Protein AF-A0A0S8F6Y6-F1 (afdb_monomer_lite)

Radius of gyration: 21.46 Å; chains: 1; bounding box: 56×37×60 Å

Sequence (164 aa):
MLRSHAVSDCQRCNHLLAGGNRSLLCCGVARTVPLLTTFLFLLGLAAIGMPGTSGFPAEFLILMSVLEVHTEAGMAALGTMALGAAYFLRLYCSSFLGPVTNNVVAESQDLNRREMFLLVLVSAPVFFRSIPPNSLHCAVYADMVTYSRSSFDYVQQVTTLLRR

Foldseek 3Di:
DVVPPLLVVLQVVVVVVPPDDDPPQQEALCVAAVVVLVLVVLVLCLVLQNQQWPCVVVLVLVLVLCCVVPVVVSVVSVVVSVVSVVVSVSSSSRRHSGDRDDVVSVPDHYDDPVRVVVSCVVVVCGRVLSPDDPDPSCVVVVVVVVVSVVVSVVVVVVVVVVVD

pLDDT: mean 75.72, std 14.41, range [39.97, 94.0]

Structure (mmCIF, N/CA/C/O backbone):
data_AF-A0A0S8F6Y6-F1
#
_entry.id   AF-A0A0S8F6Y6-F1
#
loop_
_atom_site.group_PDB
_atom_site.id
_atom_site.type_symbol
_atom_site.label_atom_id
_atom_site.label_alt_id
_atom_site.label_comp_id
_atom_site.label_asym_id
_atom_site.label_entity_id
_atom_site.label_seq_id
_atom_site.pdbx_PDB_ins_code
_atom_site.Cartn_x
_atom_site.Cartn_y
_atom_site.Cartn_z
_atom_site.occupancy
_atom_site.B_iso_or_equiv
_atom_site.auth_seq_id
_atom_site.auth_comp_id
_atom_site.auth_asym_id
_atom_site.auth_atom_id
_atom_site.pdbx_PDB_model_num
ATOM 1 N N . MET A 1 1 ? -6.720 21.737 12.598 1.00 40.81 1 MET A N 1
ATOM 2 C CA . MET A 1 1 ? -7.624 22.270 11.552 1.00 40.81 1 MET A CA 1
ATOM 3 C C . MET A 1 1 ? -7.598 21.491 10.228 1.00 40.81 1 MET A C 1
ATOM 5 O O . MET A 1 1 ? -8.618 21.473 9.567 1.00 40.81 1 MET A O 1
ATOM 9 N N . LEU A 1 2 ? -6.533 20.764 9.852 1.00 39.97 2 LEU A N 1
ATOM 10 C CA . LEU A 1 2 ? -6.526 19.940 8.617 1.00 39.97 2 LEU A CA 1
ATOM 11 C C . LEU A 1 2 ? -7.365 18.644 8.691 1.00 39.97 2 LEU A C 1
ATOM 13 O O . LEU A 1 2 ? -7.707 18.060 7.669 1.00 39.97 2 LEU A O 1
ATOM 17 N N . ARG A 1 3 ? -7.733 18.202 9.902 1.00 43.38 3 ARG A N 1
ATOM 18 C CA . ARG A 1 3 ? -8.515 16.974 10.129 1.00 43.38 3 ARG A CA 1
ATOM 19 C C . ARG A 1 3 ? -10.003 17.121 9.781 1.00 43.38 3 ARG A C 1
ATOM 21 O O . ARG A 1 3 ? -10.656 16.116 9.539 1.00 43.38 3 ARG A O 1
ATOM 28 N N . SER A 1 4 ? -10.544 18.344 9.769 1.00 47.56 4 SER A N 1
ATOM 29 C CA . SER A 1 4 ? -11.975 18.582 9.526 1.00 47.56 4 SER A CA 1
ATOM 30 C C . SER A 1 4 ? -12.334 18.633 8.043 1.00 47.56 4 SER A C 1
ATOM 32 O O . SER A 1 4 ? -13.418 18.185 7.694 1.00 47.56 4 SER A O 1
ATOM 34 N N . HIS A 1 5 ? -11.433 19.101 7.172 1.00 51.69 5 HIS A N 1
ATOM 35 C CA . HIS A 1 5 ? -11.730 19.241 5.740 1.00 51.69 5 HIS A CA 1
ATOM 36 C C . HIS A 1 5 ? -11.823 17.892 5.004 1.00 51.69 5 HIS A C 1
ATOM 38 O O . HIS A 1 5 ? -12.800 17.640 4.304 1.00 51.69 5 HIS A O 1
ATOM 44 N N . ALA A 1 6 ? -10.879 16.972 5.238 1.00 50.31 6 ALA A N 1
ATOM 45 C CA . ALA A 1 6 ? -10.915 15.644 4.610 1.00 50.31 6 ALA A CA 1
ATOM 46 C C . ALA A 1 6 ? -12.122 14.801 5.073 1.00 50.31 6 ALA A C 1
ATOM 48 O O . ALA A 1 6 ? -12.708 14.050 4.293 1.00 50.31 6 ALA A O 1
ATOM 49 N N . VAL A 1 7 ? -12.526 14.954 6.341 1.00 54.75 7 VAL A N 1
ATOM 50 C CA . VAL A 1 7 ? -13.711 14.281 6.894 1.00 54.75 7 VAL A CA 1
ATOM 51 C C . VAL A 1 7 ? -15.001 14.903 6.345 1.00 54.75 7 VAL A C 1
ATOM 53 O O . VAL A 1 7 ? -15.926 14.164 6.005 1.00 54.75 7 VAL A O 1
ATOM 56 N N . SER A 1 8 ? -15.058 16.231 6.177 1.00 54.69 8 SER A N 1
ATOM 57 C CA . SER A 1 8 ? -16.237 16.899 5.611 1.00 54.69 8 SER A CA 1
ATOM 58 C C . SER A 1 8 ? -16.482 16.548 4.141 1.00 54.69 8 SER A C 1
ATOM 60 O O . SER A 1 8 ? -17.635 16.370 3.753 1.00 54.69 8 SER A O 1
ATOM 62 N N . ASP A 1 9 ? -15.431 16.376 3.333 1.00 57.69 9 ASP A N 1
ATOM 63 C CA . ASP A 1 9 ? -15.573 15.989 1.919 1.00 57.69 9 ASP A CA 1
ATOM 64 C C . ASP A 1 9 ? -16.016 14.529 1.760 1.00 57.69 9 ASP A C 1
ATOM 66 O O . ASP A 1 9 ? -16.813 14.196 0.877 1.00 57.69 9 ASP A O 1
ATOM 70 N N . CYS A 1 10 ? -15.585 13.660 2.677 1.00 55.81 10 CYS A N 1
ATOM 71 C CA . CYS A 1 10 ? -16.046 12.279 2.732 1.00 55.81 10 CYS A CA 1
ATOM 72 C C . CYS A 1 10 ? -17.532 12.177 3.132 1.00 55.81 10 CYS A C 1
ATOM 74 O O . CYS A 1 10 ? -18.297 11.451 2.492 1.00 55.81 10 CYS A O 1
ATOM 76 N N . GLN A 1 11 ? -17.981 12.975 4.112 1.00 57.44 11 GLN A N 1
ATOM 77 C CA . GLN A 1 11 ? -19.405 13.080 4.468 1.00 57.44 11 GLN A CA 1
ATOM 78 C C . GLN A 1 11 ? -20.265 13.615 3.312 1.00 57.44 11 GLN A C 1
ATOM 80 O O . GLN A 1 11 ? -21.407 13.182 3.144 1.00 57.44 11 GLN A O 1
ATOM 85 N N . ARG A 1 12 ? -19.718 14.512 2.484 1.00 54.78 12 ARG A N 1
ATOM 86 C CA . ARG A 1 12 ? -20.427 15.116 1.346 1.00 54.78 12 ARG A CA 1
ATOM 87 C C . ARG A 1 12 ? -20.732 14.117 0.227 1.00 54.78 12 ARG A C 1
ATOM 89 O O . ARG A 1 12 ? -21.802 14.189 -0.369 1.00 54.78 12 ARG A O 1
ATOM 96 N N . CYS A 1 13 ? -19.843 13.151 -0.021 1.00 50.41 13 CYS A N 1
ATOM 97 C CA . CYS A 1 13 ? -20.091 12.066 -0.982 1.00 50.41 13 CYS A CA 1
ATOM 98 C C . CYS A 1 13 ? -21.114 11.032 -0.484 1.00 50.41 13 CYS A C 1
ATOM 100 O O . CYS A 1 13 ? -21.842 10.470 -1.300 1.00 50.41 13 CYS A O 1
ATOM 102 N N . ASN A 1 14 ? -21.213 10.800 0.830 1.00 56.69 14 ASN A N 1
ATOM 103 C CA . ASN A 1 14 ? -22.205 9.877 1.394 1.00 56.69 14 ASN A CA 1
ATOM 104 C C . ASN A 1 14 ? -23.645 10.372 1.155 1.00 56.69 14 ASN A C 1
ATOM 106 O O . ASN A 1 14 ? -24.531 9.607 0.785 1.00 56.69 14 ASN A O 1
ATOM 110 N N . HIS A 1 15 ? -23.862 11.684 1.267 1.00 50.50 15 HIS A N 1
ATOM 111 C CA . HIS A 1 15 ? -25.171 12.303 1.050 1.00 50.50 15 HIS A CA 1
ATOM 112 C C . HIS A 1 15 ? -25.677 12.185 -0.407 1.00 50.50 15 HIS A C 1
ATOM 114 O O . HIS A 1 15 ? -26.880 12.230 -0.645 1.00 50.50 15 HIS A O 1
ATOM 120 N N . LEU A 1 16 ? -24.783 12.005 -1.387 1.00 54.16 16 LEU A N 1
ATOM 121 C CA . LEU A 1 16 ? -25.135 11.813 -2.805 1.00 54.16 16 LEU A CA 1
ATOM 122 C C . LEU A 1 16 ? -25.464 10.348 -3.157 1.00 54.16 16 LEU A C 1
ATOM 124 O O . LEU A 1 16 ? -26.110 10.096 -4.170 1.00 54.16 16 LEU A O 1
ATOM 128 N N . LEU A 1 17 ? -25.053 9.383 -2.327 1.00 52.38 17 LEU A N 1
ATOM 129 C CA . LEU A 1 17 ? -25.269 7.941 -2.530 1.00 52.38 17 LEU A CA 1
ATOM 130 C C . LEU A 1 17 ? -26.430 7.374 -1.686 1.00 52.38 17 LEU A C 1
ATOM 132 O O . LEU A 1 17 ? -26.754 6.193 -1.806 1.00 52.38 17 LEU A O 1
ATOM 136 N N . ALA A 1 18 ? -27.083 8.209 -0.871 1.00 52.38 18 ALA A N 1
ATOM 137 C CA . ALA A 1 18 ? -28.150 7.840 0.068 1.00 52.38 18 ALA A CA 1
ATOM 138 C C . ALA A 1 18 ? -29.540 7.605 -0.573 1.00 52.38 18 ALA A C 1
ATOM 140 O O . ALA A 1 18 ? -30.528 7.440 0.136 1.00 52.38 18 ALA A O 1
ATOM 141 N N . GLY A 1 19 ? -29.637 7.586 -1.906 1.00 49.31 19 GLY A N 1
ATOM 142 C CA . GLY A 1 19 ? -30.896 7.428 -2.646 1.00 49.31 19 GLY A CA 1
ATOM 143 C C . GLY A 1 19 ? -31.348 5.983 -2.917 1.00 49.31 19 GLY A C 1
ATOM 144 O O . GLY A 1 19 ? -32.235 5.790 -3.743 1.00 49.31 19 GLY A O 1
ATOM 145 N N . GLY A 1 20 ? -30.753 4.957 -2.295 1.00 50.25 20 GLY A N 1
ATOM 146 C CA . GLY A 1 20 ? -31.120 3.555 -2.546 1.00 50.25 20 GLY A CA 1
ATOM 147 C C . GLY A 1 20 ? -30.934 2.626 -1.344 1.00 50.25 20 GLY A C 1
ATOM 148 O O . GLY A 1 20 ? -30.093 2.880 -0.486 1.00 50.25 20 GLY A O 1
ATOM 149 N N . ASN A 1 21 ? -31.705 1.528 -1.309 1.00 44.66 21 ASN A N 1
ATOM 150 C CA . ASN A 1 21 ? -31.710 0.486 -0.266 1.00 44.66 21 ASN A CA 1
ATOM 151 C C . ASN A 1 21 ? -30.348 -0.228 -0.123 1.00 44.66 21 ASN A C 1
ATOM 153 O O . ASN A 1 21 ? -30.171 -1.349 -0.600 1.00 44.66 21 ASN A O 1
ATOM 157 N N . ARG A 1 22 ? -29.360 0.412 0.511 1.00 50.03 22 ARG A N 1
ATOM 158 C CA . ARG A 1 22 ? -28.008 -0.135 0.692 1.00 50.03 22 ARG A CA 1
ATOM 159 C C . ARG A 1 22 ? -27.560 -0.056 2.145 1.00 50.03 22 ARG A C 1
ATOM 161 O O . ARG A 1 22 ? -26.836 0.847 2.544 1.00 50.03 22 ARG A O 1
ATOM 168 N N . SER A 1 23 ? -27.885 -1.101 2.892 1.00 45.72 23 SER A N 1
ATOM 169 C CA . SER A 1 23 ? -27.368 -1.429 4.230 1.00 45.72 23 SER A CA 1
ATOM 170 C C . SER A 1 23 ? -25.855 -1.749 4.268 1.00 45.72 23 SER A C 1
ATOM 172 O O . SER A 1 23 ? -25.385 -2.329 5.239 1.00 45.72 23 SER A O 1
ATOM 174 N N . LEU A 1 24 ? -25.097 -1.433 3.208 1.00 49.03 24 LEU A N 1
ATOM 175 C CA . LEU A 1 24 ? -23.747 -1.953 2.931 1.00 49.03 24 LEU A CA 1
ATOM 176 C C . LEU A 1 24 ? -22.628 -0.897 2.993 1.00 49.03 24 LEU A C 1
ATOM 178 O O . LEU A 1 24 ? -21.457 -1.263 2.966 1.00 49.03 24 LEU A O 1
ATOM 182 N N . LEU A 1 25 ? -22.950 0.398 3.097 1.00 52.44 25 LEU A N 1
ATOM 183 C CA . LEU A 1 25 ? -21.959 1.425 3.443 1.00 52.44 25 LEU A CA 1
ATOM 184 C C . LEU A 1 25 ? -21.963 1.603 4.965 1.00 52.44 25 LEU A C 1
ATOM 186 O O . LEU A 1 25 ? -22.663 2.454 5.512 1.00 52.44 25 LEU A O 1
ATOM 190 N N . CYS A 1 26 ? -21.210 0.759 5.667 1.00 52.12 26 CYS A N 1
ATOM 191 C CA . CYS A 1 26 ? -21.039 0.862 7.115 1.00 52.12 26 CYS A CA 1
ATOM 192 C C . CYS A 1 26 ? -20.137 2.049 7.464 1.00 52.12 26 CYS A C 1
ATOM 194 O O . CYS A 1 26 ? -18.993 1.866 7.842 1.00 52.12 26 CYS A O 1
ATOM 196 N N . CYS A 1 27 ? -20.623 3.279 7.340 1.00 60.06 27 CYS A N 1
ATOM 197 C CA . CYS A 1 27 ? -19.882 4.456 7.773 1.00 60.06 27 CYS A CA 1
ATOM 198 C C . CYS A 1 27 ? -19.592 4.410 9.293 1.00 60.06 27 CYS A C 1
ATOM 200 O O . CYS A 1 27 ? -20.473 4.110 10.095 1.00 60.06 27 CYS A O 1
ATOM 202 N N . GLY A 1 28 ? -18.357 4.733 9.700 1.00 63.66 28 GLY A N 1
ATOM 203 C CA . GLY A 1 28 ? -18.003 4.996 11.107 1.00 63.66 28 GLY A CA 1
ATOM 204 C C . GLY A 1 28 ? -17.479 3.822 11.933 1.00 63.66 28 GLY A C 1
ATOM 205 O O . GLY A 1 28 ? -17.302 3.971 13.143 1.00 63.66 28 GLY A O 1
ATOM 206 N N . VAL A 1 29 ? -17.156 2.699 11.288 1.00 72.25 29 VAL A N 1
ATOM 207 C CA . VAL A 1 29 ? -16.557 1.498 11.907 1.00 72.25 29 VAL A CA 1
ATOM 208 C C . VAL A 1 29 ? -15.238 1.805 12.639 1.00 72.25 29 VAL A C 1
ATOM 210 O O . VAL A 1 29 ? -14.929 1.185 13.654 1.00 72.25 29 VAL A O 1
ATOM 213 N N . ALA A 1 30 ? -14.492 2.831 12.208 1.00 75.19 30 ALA A N 1
ATOM 214 C CA . ALA A 1 30 ? -13.232 3.225 12.846 1.00 75.19 30 ALA A CA 1
ATOM 215 C C . ALA A 1 30 ? -13.371 3.629 14.327 1.00 75.19 30 ALA A C 1
ATOM 217 O O . ALA A 1 30 ? -12.381 3.608 15.057 1.00 75.19 30 ALA A O 1
ATOM 218 N N . ARG A 1 31 ? -14.568 4.042 14.772 1.00 72.56 31 ARG A N 1
ATOM 219 C CA . ARG A 1 31 ? -14.811 4.446 16.168 1.00 72.56 31 ARG A CA 1
ATOM 220 C C . ARG A 1 31 ? -15.049 3.267 17.104 1.00 72.56 31 ARG A C 1
ATOM 222 O O . ARG A 1 31 ? -14.779 3.410 18.291 1.00 72.56 31 ARG A O 1
ATOM 229 N N . THR A 1 32 ? -15.572 2.158 16.592 1.00 78.12 32 THR A N 1
ATOM 230 C CA . THR A 1 32 ? -15.961 0.996 17.402 1.00 78.12 32 THR A CA 1
ATOM 231 C C . THR A 1 32 ? -14.876 -0.075 17.404 1.00 78.12 32 THR A C 1
ATOM 233 O O . THR A 1 32 ? -14.596 -0.641 18.454 1.00 78.12 32 THR A O 1
ATOM 236 N N . VAL A 1 33 ? -14.180 -0.268 16.276 1.00 85.50 33 VAL A N 1
ATOM 237 C CA . VAL A 1 33 ? -13.080 -1.243 16.130 1.00 85.50 33 VAL A CA 1
ATOM 238 C C . VAL A 1 33 ? -11.794 -0.583 15.591 1.00 85.50 33 VAL A C 1
ATOM 240 O O . VAL A 1 33 ? -11.389 -0.793 14.437 1.00 85.50 33 VAL A O 1
ATOM 243 N N . PRO A 1 34 ? -11.138 0.282 16.390 1.00 83.06 34 PRO A N 1
ATOM 244 C CA . PRO A 1 34 ? -10.010 1.092 15.932 1.00 83.06 34 PRO A CA 1
ATOM 245 C C . PRO A 1 34 ? -8.763 0.268 15.584 1.00 83.06 34 PRO A C 1
ATOM 247 O O . PRO A 1 34 ? -8.061 0.615 14.628 1.00 83.06 34 PRO A O 1
ATOM 250 N N . LEU A 1 35 ? -8.474 -0.823 16.304 1.00 87.62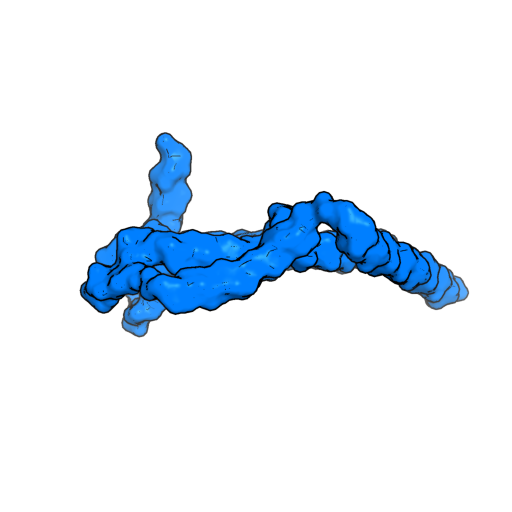 35 LEU A N 1
ATOM 251 C CA . LEU A 1 35 ? -7.295 -1.651 16.032 1.00 87.62 35 LEU A CA 1
ATOM 252 C C . LEU A 1 35 ? -7.430 -2.376 14.694 1.00 87.62 35 LEU A C 1
ATOM 254 O O . LEU A 1 35 ? -6.542 -2.261 13.847 1.00 87.62 35 LEU A O 1
ATOM 258 N N . LEU A 1 36 ? -8.565 -3.043 14.466 1.00 88.56 36 LEU A N 1
ATOM 259 C CA . LEU A 1 36 ? -8.854 -3.715 13.197 1.00 88.56 36 LEU A CA 1
ATOM 260 C C . LEU A 1 36 ? -8.758 -2.742 12.021 1.00 88.56 36 LEU A C 1
ATOM 262 O O . LEU A 1 36 ? -8.094 -3.025 11.026 1.00 88.56 36 LEU A O 1
ATOM 266 N N . THR A 1 37 ? -9.380 -1.573 12.167 1.00 88.94 37 THR A N 1
ATOM 267 C CA . THR A 1 37 ? -9.394 -0.538 11.131 1.00 88.94 37 THR A CA 1
ATOM 268 C C . THR A 1 37 ? -7.980 -0.045 10.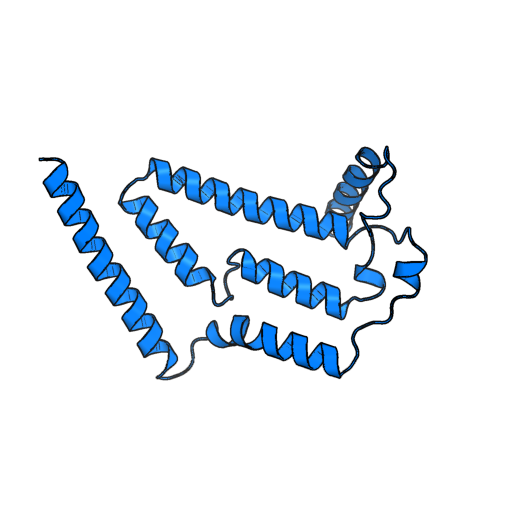807 1.00 88.94 37 THR A C 1
ATOM 270 O O . THR A 1 37 ? -7.636 0.128 9.639 1.00 88.94 37 THR A O 1
ATOM 273 N N . THR A 1 38 ? -7.126 0.112 11.823 1.00 89.38 38 THR A N 1
ATOM 274 C CA . THR A 1 38 ? -5.734 0.552 11.643 1.00 89.38 38 THR A CA 1
ATOM 275 C C . THR A 1 38 ? -4.898 -0.489 10.906 1.00 89.38 38 THR A C 1
ATOM 277 O O . THR A 1 38 ? -4.192 -0.142 9.961 1.00 89.38 38 THR A O 1
ATOM 280 N N . PHE A 1 39 ? -4.984 -1.765 11.287 1.00 89.94 39 PHE A N 1
ATOM 281 C CA . PHE A 1 39 ? -4.251 -2.824 10.591 1.00 89.94 39 PHE A CA 1
ATOM 282 C C . PHE A 1 39 ? -4.749 -3.022 9.160 1.00 89.94 39 PHE A C 1
ATOM 284 O O . PHE A 1 39 ? -3.931 -3.169 8.256 1.00 89.94 39 PHE A O 1
ATOM 291 N N . LEU A 1 40 ? -6.063 -2.970 8.931 1.00 89.88 40 LEU A N 1
ATOM 292 C CA . LEU A 1 40 ? -6.636 -3.051 7.589 1.00 89.88 40 LEU A CA 1
ATOM 293 C C . LEU A 1 40 ? -6.145 -1.906 6.698 1.00 89.88 40 LEU A C 1
ATOM 295 O O . LEU A 1 40 ? -5.802 -2.132 5.541 1.00 89.88 40 LEU A O 1
ATOM 299 N N . PHE A 1 41 ? -6.069 -0.689 7.239 1.00 90.62 41 PHE A N 1
ATOM 300 C CA . PHE A 1 41 ? -5.482 0.444 6.533 1.00 90.62 41 PHE A CA 1
ATOM 301 C C . PHE A 1 41 ? -4.014 0.195 6.182 1.00 90.62 41 PHE A C 1
ATOM 303 O O . PHE A 1 41 ? -3.614 0.403 5.040 1.00 90.62 41 PHE A O 1
ATOM 310 N N . LEU A 1 42 ? -3.229 -0.302 7.140 1.00 90.38 42 LEU A N 1
ATOM 311 C CA . LEU A 1 42 ? -1.810 -0.608 6.962 1.00 90.38 42 LEU A CA 1
ATOM 312 C C . LEU A 1 42 ? -1.582 -1.675 5.874 1.00 90.38 42 LEU A C 1
ATOM 314 O O . LEU A 1 42 ? -0.736 -1.507 5.000 1.00 90.38 42 LEU A O 1
ATOM 318 N N . LEU A 1 43 ? -2.362 -2.757 5.909 1.00 90.25 43 LEU A N 1
ATOM 319 C CA . LEU A 1 43 ? -2.338 -3.839 4.922 1.00 90.25 43 LEU A CA 1
ATOM 320 C C . LEU A 1 43 ? -2.832 -3.372 3.547 1.00 90.25 43 LEU A C 1
ATOM 322 O O . LEU A 1 43 ? -2.272 -3.766 2.529 1.00 90.25 43 LEU A O 1
ATOM 326 N N . GLY A 1 44 ? -3.841 -2.503 3.497 1.00 90.81 44 GLY A N 1
ATOM 327 C CA . GLY A 1 44 ? -4.320 -1.931 2.243 1.00 90.81 44 GLY A CA 1
ATOM 328 C C . GLY A 1 44 ? -3.325 -0.955 1.606 1.00 90.81 44 GLY A C 1
ATOM 329 O O . GLY A 1 44 ? -3.146 -0.974 0.393 1.00 90.81 44 GLY A O 1
ATOM 330 N N . LEU A 1 45 ? -2.596 -0.172 2.411 1.00 90.06 45 LEU A N 1
ATOM 331 C CA . LEU A 1 45 ? -1.457 0.622 1.932 1.00 90.06 45 LEU A CA 1
ATOM 332 C C . LEU A 1 45 ? -0.330 -0.268 1.398 1.00 90.06 45 LEU A C 1
ATOM 334 O O . LEU A 1 45 ? 0.297 0.067 0.393 1.00 90.06 45 LEU A O 1
ATOM 338 N N . ALA A 1 46 ? -0.095 -1.414 2.037 1.00 89.62 46 ALA A N 1
ATOM 339 C CA . ALA A 1 46 ? 0.864 -2.392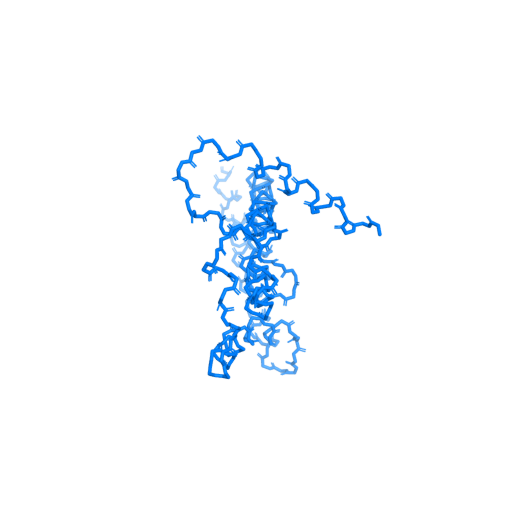 1.544 1.00 89.62 46 ALA A CA 1
ATOM 340 C C . ALA A 1 46 ? 0.469 -3.010 0.202 1.00 89.62 46 ALA A C 1
ATOM 342 O O . ALA A 1 46 ? 1.339 -3.242 -0.631 1.00 89.62 46 ALA A O 1
ATOM 343 N N . ALA A 1 47 ? -0.826 -3.227 -0.030 1.00 87.81 47 ALA A N 1
ATOM 344 C CA . ALA A 1 47 ? -1.334 -3.778 -1.284 1.00 87.81 47 ALA A CA 1
ATOM 345 C C . ALA A 1 47 ? -1.191 -2.829 -2.489 1.00 87.81 47 ALA A C 1
ATOM 347 O O . ALA A 1 47 ? -1.290 -3.281 -3.621 1.00 87.81 47 ALA A O 1
ATOM 348 N N . ILE A 1 48 ? -0.984 -1.530 -2.257 1.00 90.19 48 ILE A N 1
ATOM 349 C CA . ILE A 1 48 ? -0.838 -0.503 -3.310 1.00 90.19 48 ILE A CA 1
ATOM 350 C C . ILE A 1 48 ? 0.635 -0.148 -3.542 1.00 90.19 48 ILE A C 1
ATOM 352 O O . ILE A 1 48 ? 0.951 0.745 -4.325 1.00 90.19 48 ILE A O 1
ATOM 356 N N . GLY A 1 49 ? 1.546 -0.816 -2.833 1.00 85.88 49 GLY A N 1
ATOM 357 C CA . GLY A 1 49 ? 2.966 -0.536 -2.954 1.00 85.88 49 GLY A CA 1
ATOM 358 C C . GLY A 1 49 ? 3.366 0.757 -2.260 1.00 85.88 49 GLY A C 1
ATOM 359 O O . GLY A 1 49 ? 4.176 1.515 -2.782 1.00 85.88 49 GLY A O 1
ATOM 360 N N . MET A 1 50 ? 2.826 1.062 -1.073 1.00 88.06 50 MET A N 1
ATOM 361 C CA . MET A 1 50 ? 3.371 2.177 -0.294 1.00 88.06 50 MET A CA 1
ATOM 362 C C . MET A 1 50 ? 4.871 1.927 -0.007 1.00 88.06 50 MET A C 1
ATOM 364 O O . MET A 1 50 ? 5.239 0.801 0.363 1.00 88.06 50 MET A O 1
ATOM 368 N N . PRO A 1 51 ? 5.748 2.947 -0.120 1.00 81.50 51 PRO A N 1
ATOM 369 C CA . PRO A 1 51 ? 7.142 2.813 0.288 1.00 81.50 51 PRO A CA 1
ATOM 370 C C . PRO A 1 51 ? 7.237 2.353 1.747 1.00 81.50 51 PRO A C 1
ATOM 372 O O . PRO A 1 51 ? 6.559 2.884 2.626 1.00 81.50 51 PRO A O 1
ATOM 375 N N . GLY A 1 52 ? 8.091 1.360 1.999 1.00 81.81 52 GLY A N 1
ATOM 376 C CA . GLY A 1 52 ? 8.214 0.713 3.311 1.00 81.81 52 GLY A CA 1
ATOM 377 C C . GLY A 1 52 ? 7.459 -0.612 3.438 1.00 81.81 52 GLY A C 1
ATOM 378 O O . GLY A 1 52 ? 7.465 -1.201 4.515 1.00 81.81 52 GLY A O 1
ATOM 379 N N . THR A 1 53 ? 6.854 -1.095 2.350 1.00 88.69 53 THR A N 1
ATOM 380 C CA . THR A 1 53 ? 6.216 -2.417 2.267 1.00 88.69 53 THR A CA 1
ATOM 381 C C . THR A 1 53 ? 7.026 -3.343 1.363 1.00 88.69 53 THR A C 1
ATOM 383 O O . THR A 1 53 ? 7.790 -2.886 0.507 1.00 88.69 53 THR A O 1
ATOM 386 N N . SER A 1 54 ? 6.916 -4.655 1.565 1.00 83.31 54 SER A N 1
ATOM 387 C CA . SER A 1 54 ? 7.739 -5.637 0.850 1.00 83.31 54 SER A CA 1
ATOM 388 C C . SER A 1 54 ? 7.440 -5.736 -0.652 1.00 83.31 54 SER A C 1
ATOM 390 O O . SER A 1 54 ? 8.283 -6.231 -1.394 1.00 83.31 54 SER A O 1
ATOM 392 N N . GLY A 1 55 ? 6.252 -5.299 -1.089 1.00 82.56 55 GLY A N 1
ATOM 393 C CA . GLY A 1 55 ? 5.812 -5.345 -2.490 1.00 82.56 55 GLY A CA 1
ATOM 394 C C . GLY A 1 55 ? 6.308 -4.177 -3.348 1.00 82.56 55 GLY A C 1
ATOM 395 O O . GLY A 1 55 ? 6.531 -4.356 -4.544 1.00 82.56 55 GLY A O 1
ATOM 396 N N . PHE A 1 56 ? 6.571 -3.016 -2.734 1.00 86.19 56 PHE A N 1
ATOM 397 C CA . PHE A 1 56 ? 6.931 -1.790 -3.455 1.00 86.19 56 PHE A CA 1
ATOM 398 C C . PHE A 1 56 ? 8.143 -1.941 -4.395 1.00 86.19 56 PHE A C 1
ATOM 400 O O . PHE A 1 56 ? 8.062 -1.484 -5.534 1.00 86.19 56 PHE A O 1
ATOM 407 N N . PRO A 1 57 ? 9.259 -2.592 -4.003 1.00 81.75 57 PRO A N 1
ATOM 408 C CA . PRO A 1 57 ? 10.430 -2.667 -4.877 1.00 81.75 57 PRO A CA 1
ATOM 409 C C . PRO A 1 57 ? 10.174 -3.451 -6.164 1.00 81.75 57 PRO A C 1
ATOM 411 O O . PRO A 1 57 ? 10.694 -3.065 -7.205 1.00 81.75 57 PRO A O 1
ATOM 414 N N . ALA A 1 58 ? 9.336 -4.492 -6.125 1.00 82.56 58 ALA A N 1
ATOM 415 C CA . ALA A 1 58 ? 8.968 -5.251 -7.319 1.00 82.56 58 ALA A CA 1
ATOM 416 C C . ALA A 1 58 ? 8.122 -4.408 -8.287 1.00 82.56 58 ALA A C 1
ATOM 418 O O . ALA A 1 58 ? 8.421 -4.342 -9.477 1.00 82.56 58 ALA A O 1
ATOM 419 N N . GLU A 1 59 ? 7.102 -3.721 -7.772 1.00 87.25 59 GLU A N 1
ATOM 420 C CA . GLU A 1 59 ? 6.223 -2.856 -8.566 1.00 87.25 59 GLU A CA 1
ATOM 421 C C . GLU A 1 59 ? 6.981 -1.665 -9.168 1.00 87.25 59 GLU A C 1
ATOM 423 O O . GLU A 1 59 ? 6.793 -1.335 -10.340 1.00 87.25 59 GLU A O 1
ATOM 428 N N . PHE A 1 60 ? 7.902 -1.069 -8.406 1.00 85.81 60 PHE A N 1
ATOM 429 C CA . PHE A 1 60 ? 8.752 0.023 -8.877 1.00 85.81 60 PHE A CA 1
ATOM 430 C C . PHE A 1 60 ? 9.749 -0.424 -9.959 1.00 85.81 60 PHE A C 1
ATOM 432 O O . PHE A 1 60 ? 9.933 0.280 -10.951 1.00 85.81 60 PHE A O 1
ATOM 439 N N . LEU A 1 61 ? 10.364 -1.605 -9.815 1.00 84.38 61 LEU A N 1
ATOM 440 C CA . LEU A 1 61 ? 11.260 -2.184 -10.828 1.00 84.38 61 LEU A CA 1
ATOM 441 C C . LEU A 1 61 ? 10.531 -2.453 -12.151 1.00 84.38 61 LEU A C 1
ATOM 443 O O . LEU A 1 61 ? 11.059 -2.136 -13.217 1.00 84.38 61 LEU A O 1
ATOM 447 N N . ILE A 1 62 ? 9.307 -2.986 -12.093 1.00 85.94 62 ILE A N 1
ATOM 448 C CA . ILE A 1 62 ? 8.476 -3.212 -13.286 1.00 85.94 62 ILE A CA 1
ATOM 449 C C . ILE A 1 62 ? 8.154 -1.883 -13.972 1.00 85.94 62 ILE A C 1
ATOM 451 O O . ILE A 1 62 ? 8.267 -1.770 -15.191 1.00 85.94 62 ILE A O 1
ATOM 455 N N . LEU A 1 63 ? 7.791 -0.865 -13.197 1.00 88.94 63 LEU A N 1
ATOM 456 C CA . LEU A 1 63 ? 7.460 0.455 -13.716 1.00 88.94 63 LEU A CA 1
ATOM 457 C C . LEU A 1 63 ? 8.652 1.109 -14.434 1.00 88.94 63 LEU A C 1
ATOM 459 O O . LEU A 1 63 ? 8.498 1.589 -15.557 1.00 88.94 63 LEU A O 1
ATOM 463 N N . MET A 1 64 ? 9.839 1.074 -13.819 1.00 86.56 64 MET A N 1
ATOM 464 C CA . MET A 1 64 ? 11.086 1.560 -14.425 1.00 86.56 64 MET A CA 1
ATOM 465 C C . MET A 1 64 ? 11.417 0.812 -15.721 1.00 86.56 64 MET A C 1
ATOM 467 O O . MET A 1 64 ? 11.762 1.440 -16.717 1.00 86.56 64 MET A O 1
ATOM 471 N N . SER A 1 65 ? 11.230 -0.509 -15.734 1.00 85.00 65 SER A N 1
ATOM 472 C CA . SER A 1 65 ? 11.451 -1.340 -16.921 1.00 85.00 65 SER A CA 1
ATOM 473 C C . SER A 1 65 ? 10.544 -0.930 -18.091 1.00 85.00 65 SER A C 1
ATOM 475 O O . SER A 1 65 ? 11.006 -0.708 -19.210 1.00 85.00 65 SER A O 1
ATOM 477 N N . VAL A 1 66 ? 9.243 -0.740 -17.849 1.00 86.88 66 VAL A N 1
ATOM 478 C CA . VAL A 1 66 ? 8.309 -0.333 -18.914 1.00 86.88 66 VAL A CA 1
ATOM 479 C C . VAL A 1 66 ? 8.616 1.077 -19.425 1.00 86.88 66 VAL A C 1
ATOM 481 O O . VAL A 1 66 ? 8.523 1.313 -20.628 1.00 86.88 66 VAL A O 1
ATOM 484 N N . LEU A 1 67 ? 9.012 1.999 -18.543 1.00 87.12 67 LEU A N 1
ATOM 485 C CA . LEU A 1 67 ? 9.388 3.368 -18.913 1.00 87.12 67 LEU A CA 1
ATOM 486 C C . LEU A 1 67 ? 10.587 3.418 -19.868 1.00 87.12 67 LEU A C 1
ATOM 488 O O . LEU A 1 67 ? 10.596 4.252 -20.771 1.00 87.12 67 LEU A O 1
ATOM 492 N N . GLU A 1 68 ? 11.569 2.534 -19.695 1.00 84.56 68 GLU A N 1
ATOM 493 C CA . GLU A 1 68 ? 12.768 2.493 -20.537 1.00 84.56 68 GLU A CA 1
ATOM 494 C C . GLU A 1 68 ? 12.516 1.833 -21.912 1.00 84.56 68 GLU A C 1
ATOM 496 O O . GLU A 1 68 ? 13.092 2.268 -22.910 1.00 84.56 68 GLU A O 1
ATOM 501 N N . VAL A 1 69 ? 11.616 0.841 -22.009 1.00 83.69 69 VAL A N 1
ATOM 502 C CA . VAL A 1 69 ? 11.290 0.168 -23.289 1.00 83.69 69 VAL A CA 1
ATOM 503 C C . VAL A 1 69 ? 10.212 0.915 -24.086 1.00 83.69 69 VAL A C 1
ATOM 505 O O . VAL A 1 69 ? 10.349 1.119 -25.296 1.00 83.69 69 VAL A O 1
ATOM 508 N N . HIS A 1 70 ? 9.124 1.317 -23.425 1.00 83.38 70 HIS A N 1
ATOM 509 C CA . HIS A 1 70 ? 7.955 1.947 -24.038 1.00 83.38 70 HIS A CA 1
ATOM 510 C C . HIS A 1 70 ? 7.414 3.076 -23.154 1.00 83.38 70 HIS A C 1
ATOM 512 O O . HIS A 1 70 ? 6.497 2.879 -22.354 1.00 83.38 70 HIS A O 1
ATOM 518 N N . THR A 1 71 ? 7.921 4.291 -23.368 1.00 86.81 71 THR A N 1
ATOM 519 C CA . THR A 1 71 ? 7.536 5.495 -22.614 1.00 86.81 71 THR A CA 1
ATOM 520 C C . THR A 1 71 ? 6.026 5.735 -22.568 1.00 86.81 71 THR A C 1
ATOM 522 O O . THR A 1 71 ? 5.496 6.019 -21.498 1.00 86.81 71 THR A O 1
ATOM 525 N N . GLU A 1 72 ? 5.306 5.552 -23.678 1.00 89.25 72 GLU A N 1
ATOM 526 C CA . GLU A 1 72 ? 3.846 5.755 -23.722 1.00 89.25 72 GLU A CA 1
ATOM 527 C C . GLU A 1 72 ? 3.086 4.779 -22.807 1.00 89.25 72 GLU A C 1
ATOM 529 O O . GLU A 1 72 ? 2.192 5.168 -22.051 1.00 89.25 72 GLU A O 1
ATOM 534 N N . ALA A 1 73 ? 3.481 3.502 -22.823 1.00 88.44 73 ALA A N 1
ATOM 535 C CA . ALA A 1 73 ? 2.903 2.487 -21.948 1.00 88.44 73 ALA A CA 1
ATOM 536 C C . ALA A 1 73 ? 3.304 2.715 -20.480 1.00 88.44 73 ALA A C 1
ATOM 538 O O . ALA A 1 73 ? 2.487 2.515 -19.581 1.00 88.44 73 ALA A O 1
ATOM 539 N N . GLY A 1 74 ? 4.528 3.194 -20.233 1.00 90.62 74 GLY A N 1
ATOM 540 C CA . GLY A 1 74 ? 5.015 3.554 -18.900 1.00 90.62 74 GLY A CA 1
ATOM 541 C C . GLY A 1 74 ? 4.230 4.711 -18.279 1.00 90.62 74 GLY A C 1
ATOM 542 O O . GLY A 1 74 ? 3.852 4.648 -17.109 1.00 90.62 74 GLY A O 1
ATOM 543 N N . MET A 1 75 ? 3.895 5.730 -19.074 1.00 92.38 75 MET A N 1
ATOM 544 C CA . MET A 1 75 ? 3.052 6.852 -18.644 1.00 92.38 75 MET A CA 1
ATOM 545 C C . MET A 1 75 ? 1.625 6.407 -18.302 1.00 92.38 75 MET A C 1
ATOM 547 O O . MET A 1 75 ? 1.064 6.846 -17.294 1.00 92.38 75 MET A O 1
ATOM 551 N N . ALA A 1 76 ? 1.045 5.494 -19.086 1.00 94.00 76 ALA A N 1
ATOM 552 C CA . ALA A 1 76 ? -0.250 4.898 -18.763 1.00 94.00 76 ALA A CA 1
ATOM 553 C C . ALA A 1 76 ? -0.192 4.078 -17.461 1.00 94.00 76 ALA A C 1
ATOM 555 O O . ALA A 1 76 ? -1.065 4.231 -16.605 1.00 94.00 76 ALA A O 1
ATOM 556 N N . ALA A 1 77 ? 0.856 3.268 -17.267 1.00 92.00 77 ALA A N 1
ATOM 557 C CA . ALA A 1 77 ? 1.054 2.479 -16.051 1.00 92.00 77 ALA A CA 1
ATOM 558 C C . ALA A 1 77 ? 1.156 3.368 -14.797 1.00 92.00 77 ALA A C 1
ATOM 560 O O . ALA A 1 77 ? 0.433 3.141 -13.823 1.00 92.00 77 ALA A O 1
ATOM 561 N N . LEU A 1 78 ? 1.949 4.444 -14.856 1.00 92.19 78 LEU A N 1
ATOM 562 C CA . LEU A 1 78 ? 2.023 5.471 -13.808 1.00 92.19 78 LEU A CA 1
ATOM 563 C C . LEU A 1 78 ? 0.641 6.041 -13.457 1.00 92.19 78 LEU A C 1
ATOM 565 O O . LEU A 1 78 ? 0.272 6.119 -12.282 1.00 92.19 78 LEU A O 1
ATOM 569 N N . GLY A 1 79 ? -0.142 6.407 -14.476 1.00 93.94 79 GLY A N 1
ATOM 570 C CA . GLY A 1 79 ? -1.501 6.916 -14.299 1.00 93.94 79 GLY A CA 1
ATOM 571 C C . GLY A 1 79 ? -2.419 5.906 -13.607 1.00 93.94 79 GLY A C 1
ATOM 572 O O . GLY A 1 79 ? -3.137 6.262 -12.672 1.00 93.94 79 GLY A O 1
ATOM 573 N N . THR A 1 80 ? -2.365 4.633 -14.010 1.00 92.56 80 THR A N 1
ATOM 574 C CA . THR A 1 80 ? -3.179 3.576 -13.388 1.00 92.56 80 THR A CA 1
ATOM 575 C C . THR A 1 80 ? -2.813 3.321 -11.928 1.00 92.56 80 THR A C 1
ATOM 577 O O . THR A 1 80 ? -3.718 3.177 -11.107 1.00 92.56 80 THR A O 1
ATOM 580 N N . MET A 1 81 ? -1.525 3.346 -11.568 1.00 92.06 81 MET A N 1
ATOM 581 C CA . MET A 1 81 ? -1.089 3.222 -10.173 1.00 92.06 81 MET A CA 1
ATOM 582 C C . MET A 1 81 ? -1.596 4.385 -9.311 1.00 92.06 81 MET A C 1
ATOM 584 O O . MET A 1 81 ? -2.151 4.162 -8.233 1.00 92.06 81 MET A O 1
ATOM 588 N N . ALA A 1 82 ? -1.487 5.623 -9.803 1.00 92.56 82 ALA A N 1
ATOM 589 C CA . ALA A 1 82 ? -1.988 6.801 -9.094 1.00 92.56 82 ALA A CA 1
ATOM 590 C C . ALA A 1 82 ? -3.514 6.750 -8.891 1.00 92.56 82 ALA A C 1
ATOM 592 O O . ALA A 1 82 ? -4.013 7.033 -7.798 1.00 92.56 82 ALA A O 1
ATOM 593 N N . LEU A 1 83 ? -4.261 6.342 -9.922 1.00 93.56 83 LEU A N 1
ATOM 594 C CA . LEU A 1 83 ? -5.711 6.154 -9.839 1.00 93.56 83 LEU A CA 1
ATOM 595 C C . LEU A 1 83 ? -6.093 5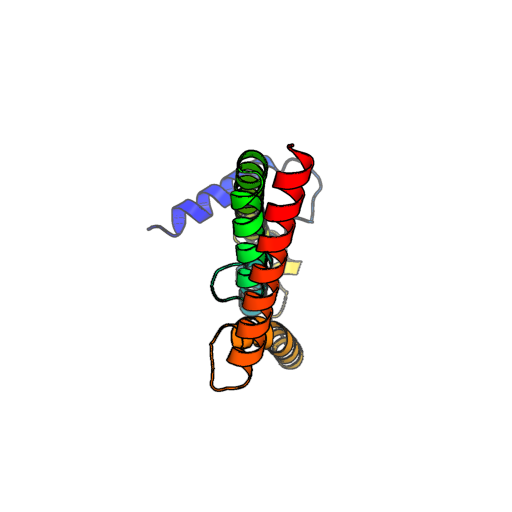.021 -8.879 1.00 93.56 83 LEU A C 1
ATOM 597 O O . LEU A 1 83 ? -7.046 5.178 -8.116 1.00 93.56 83 LEU A O 1
ATOM 601 N N . GLY A 1 84 ? -5.343 3.917 -8.868 1.00 91.81 84 GLY A N 1
ATOM 602 C CA . GLY A 1 84 ? -5.536 2.808 -7.931 1.00 91.81 84 GLY A CA 1
ATOM 603 C C . GLY A 1 84 ? -5.390 3.253 -6.475 1.00 91.81 84 GLY A C 1
ATOM 604 O O . GLY A 1 84 ? -6.274 2.996 -5.654 1.00 91.81 84 GLY A O 1
ATOM 605 N N . ALA A 1 85 ? -4.335 4.014 -6.173 1.00 91.56 85 ALA A N 1
ATOM 606 C CA . ALA A 1 85 ? -4.118 4.588 -4.848 1.00 91.56 85 ALA A CA 1
ATOM 607 C C . ALA A 1 85 ? -5.245 5.548 -4.437 1.00 91.56 85 ALA A C 1
ATOM 609 O O . ALA A 1 85 ? -5.799 5.436 -3.340 1.00 91.56 85 ALA A O 1
ATOM 610 N N . ALA A 1 86 ? -5.636 6.460 -5.332 1.00 91.94 86 ALA A N 1
ATOM 611 C CA . ALA A 1 86 ? -6.725 7.399 -5.081 1.00 91.94 86 ALA A CA 1
ATOM 612 C C . ALA A 1 86 ? -8.066 6.682 -4.842 1.00 91.94 86 ALA A C 1
ATOM 614 O O . ALA A 1 86 ? -8.823 7.063 -3.944 1.00 91.94 86 ALA A O 1
ATOM 615 N N . TYR A 1 87 ? -8.354 5.627 -5.611 1.00 91.00 87 TYR A N 1
ATOM 616 C CA . TYR A 1 87 ? -9.574 4.837 -5.468 1.00 91.00 87 TYR A CA 1
ATOM 617 C C . TYR A 1 87 ? -9.624 4.104 -4.126 1.00 91.00 87 TYR A C 1
ATOM 619 O O . TYR A 1 87 ? -10.641 4.173 -3.435 1.00 91.00 87 TYR A O 1
ATOM 627 N N . PHE A 1 88 ? -8.524 3.481 -3.701 1.00 90.75 88 PHE A N 1
ATOM 628 C CA . PHE A 1 88 ? -8.453 2.846 -2.387 1.00 90.75 88 PHE A CA 1
ATOM 629 C C . PHE A 1 88 ? -8.633 3.844 -1.244 1.00 90.75 88 PHE A C 1
ATOM 631 O O . PHE A 1 88 ? -9.443 3.594 -0.353 1.00 90.75 88 PHE A O 1
ATOM 638 N N . LEU A 1 89 ? -7.944 4.994 -1.275 1.00 88.62 89 LEU A N 1
ATOM 639 C CA . LEU A 1 89 ? -8.115 6.026 -0.246 1.00 88.62 89 LEU A CA 1
ATOM 640 C C . LEU A 1 89 ? -9.572 6.496 -0.181 1.00 88.62 89 LEU A C 1
ATOM 642 O O . LEU A 1 89 ? -10.133 6.638 0.906 1.00 88.62 89 LEU A O 1
ATOM 646 N N . ARG A 1 90 ? -10.215 6.691 -1.336 1.00 85.94 90 ARG A N 1
ATOM 647 C CA . ARG A 1 90 ? -11.629 7.071 -1.405 1.00 85.94 90 ARG A CA 1
ATOM 648 C C . ARG A 1 90 ? -12.536 6.000 -0.797 1.00 85.94 90 ARG A C 1
ATOM 650 O O . ARG A 1 90 ? -13.429 6.342 -0.019 1.00 85.94 90 ARG A O 1
ATOM 657 N N . LEU A 1 91 ? -12.310 4.728 -1.124 1.00 85.19 91 LEU A N 1
ATOM 658 C CA . LEU A 1 91 ? -13.065 3.605 -0.567 1.00 85.19 91 LEU A CA 1
ATOM 659 C C . LEU A 1 91 ? -12.878 3.485 0.945 1.00 85.19 91 LEU A C 1
ATOM 661 O O . LEU A 1 91 ? -13.860 3.327 1.672 1.00 85.19 91 LEU A O 1
ATOM 665 N N . TYR A 1 92 ? -11.641 3.596 1.423 1.00 86.69 92 TYR A N 1
ATOM 666 C CA . TYR A 1 92 ? -11.320 3.510 2.841 1.00 86.69 92 TYR A CA 1
ATOM 667 C C . TYR A 1 92 ? -11.986 4.642 3.629 1.00 86.69 92 TYR A C 1
ATOM 669 O O . TYR A 1 92 ? -12.677 4.389 4.616 1.00 86.69 92 TYR A O 1
ATOM 677 N N . CYS A 1 93 ? -11.870 5.884 3.156 1.00 82.75 93 CYS A N 1
ATOM 678 C CA . CYS A 1 93 ? -12.537 7.023 3.778 1.00 82.75 93 CYS A CA 1
ATOM 679 C C . CYS A 1 93 ? -14.060 6.823 3.819 1.00 82.75 93 CYS A C 1
ATOM 681 O O . CYS A 1 93 ? -14.668 6.979 4.878 1.00 82.75 93 CYS A O 1
ATOM 683 N N . SER A 1 94 ? -14.671 6.407 2.704 1.00 76.19 94 SER A N 1
ATOM 684 C CA . SER A 1 94 ? -16.122 6.195 2.628 1.00 76.19 94 SER A CA 1
ATOM 685 C C . SER A 1 94 ? -16.616 5.064 3.533 1.00 76.19 94 SER A C 1
ATOM 687 O O . SER A 1 94 ? -17.738 5.131 4.035 1.00 76.19 94 SER A O 1
ATOM 689 N N . SER A 1 95 ? -15.798 4.031 3.734 1.00 77.69 95 SER A N 1
ATOM 690 C CA . SER A 1 95 ? -16.181 2.840 4.497 1.00 77.69 95 SER A CA 1
ATOM 691 C C . SER A 1 95 ? -15.884 2.979 5.988 1.00 77.69 95 SER A C 1
ATOM 693 O O . SER A 1 95 ? -16.626 2.449 6.792 1.00 77.69 95 SER A O 1
ATOM 695 N N . PHE A 1 96 ? -14.845 3.709 6.401 1.00 79.62 96 PHE A N 1
ATOM 696 C CA . PHE A 1 96 ? -14.412 3.716 7.806 1.00 79.62 96 PHE A CA 1
ATOM 697 C C . PHE A 1 96 ? -14.583 5.067 8.515 1.00 79.62 96 PHE A C 1
ATOM 699 O O . PHE A 1 96 ? -14.815 5.078 9.724 1.00 79.62 96 PHE A O 1
ATOM 706 N N . LEU A 1 97 ? -14.522 6.205 7.807 1.00 73.12 97 LEU A N 1
ATOM 707 C CA . LEU A 1 97 ? -14.390 7.547 8.413 1.00 73.12 97 LEU A CA 1
ATOM 708 C C . LEU A 1 97 ? -15.706 8.346 8.569 1.00 73.12 97 LEU A C 1
ATOM 710 O O . LEU A 1 97 ? -15.670 9.541 8.865 1.00 73.12 97 LEU A O 1
ATOM 714 N N . GLY A 1 98 ? -16.874 7.721 8.410 1.00 68.94 98 GLY A N 1
ATOM 715 C CA . GLY A 1 98 ? -18.174 8.402 8.521 1.00 68.94 98 GLY A CA 1
ATOM 716 C C . GLY A 1 98 ? -18.831 8.391 9.919 1.00 68.94 98 GLY A C 1
ATOM 717 O O . GLY A 1 98 ? -18.256 7.895 10.887 1.00 68.94 98 GLY A O 1
ATOM 718 N N . PRO A 1 99 ? -20.040 8.964 10.061 1.00 62.84 99 PRO A N 1
ATOM 719 C CA . PRO A 1 99 ? -20.840 8.855 11.281 1.00 62.84 99 PRO A CA 1
ATOM 720 C C . PRO A 1 99 ? -21.423 7.442 11.427 1.00 62.84 99 PRO A C 1
ATOM 722 O O . PRO A 1 99 ? -21.783 6.826 10.429 1.00 62.84 99 PRO A O 1
ATOM 725 N N . VAL A 1 100 ? -21.532 6.950 12.666 1.00 64.62 100 VAL A N 1
ATOM 726 C CA . VAL A 1 100 ? -22.109 5.629 12.965 1.00 64.62 100 VAL A CA 1
ATOM 727 C C . VAL A 1 100 ? -23.615 5.688 12.716 1.00 64.62 100 VAL A C 1
ATOM 729 O O . VAL A 1 100 ? -24.331 6.376 13.438 1.00 64.62 100 VAL A O 1
ATOM 732 N N . THR A 1 101 ? -24.089 5.008 11.675 1.00 60.97 101 THR A N 1
ATOM 733 C CA . THR A 1 101 ? -25.509 5.011 11.277 1.00 60.97 101 THR A CA 1
ATOM 734 C C . THR A 1 101 ? -26.252 3.733 11.658 1.00 60.97 101 THR A C 1
ATOM 736 O O . THR A 1 101 ? -27.479 3.718 11.617 1.00 60.97 101 THR A O 1
ATOM 739 N N . ASN A 1 102 ? -25.539 2.661 12.020 1.00 64.69 102 ASN A N 1
ATOM 740 C CA . ASN A 1 102 ? -26.115 1.327 12.183 1.00 64.69 102 ASN A CA 1
ATOM 741 C C . ASN A 1 102 ? -25.827 0.750 13.579 1.00 64.69 102 ASN A C 1
ATOM 743 O O . ASN A 1 102 ? -24.670 0.696 14.001 1.00 64.69 102 ASN A O 1
ATOM 747 N N . ASN A 1 103 ? -26.871 0.290 14.277 1.00 60.47 103 ASN A N 1
ATOM 748 C CA . ASN A 1 103 ? -26.777 -0.221 15.653 1.00 60.47 103 ASN A CA 1
ATOM 749 C C . ASN A 1 103 ? -25.883 -1.471 15.763 1.00 60.47 103 ASN A C 1
ATOM 751 O O . ASN A 1 103 ? -25.186 -1.633 16.757 1.00 60.47 103 ASN A O 1
ATOM 755 N N . VAL A 1 104 ? -25.814 -2.295 14.710 1.00 64.50 104 VAL A N 1
ATOM 756 C CA . VAL A 1 104 ? -24.937 -3.485 14.659 1.00 64.50 104 VAL A CA 1
ATOM 757 C C . VAL A 1 104 ? -23.451 -3.105 14.730 1.00 64.50 104 VAL A C 1
ATOM 759 O O . VAL A 1 104 ? -22.653 -3.784 15.370 1.00 64.50 104 VAL A O 1
ATOM 762 N N . VAL A 1 105 ? -23.069 -1.986 14.106 1.00 62.25 105 VAL A N 1
ATOM 763 C CA . VAL A 1 105 ? -21.682 -1.491 14.122 1.00 62.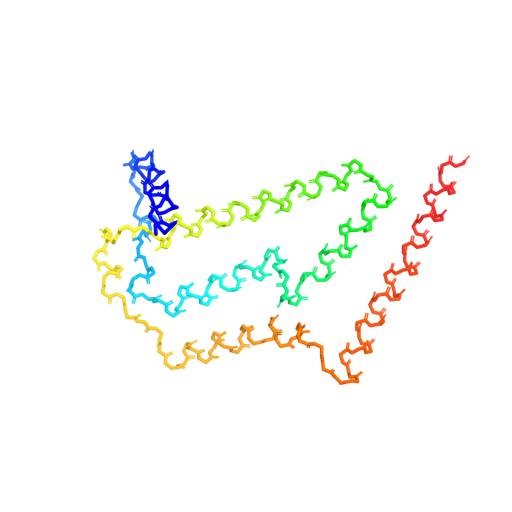25 105 VAL A CA 1
ATOM 764 C C . VAL A 1 105 ? -21.337 -0.879 15.479 1.00 62.25 105 VAL A C 1
ATOM 766 O O . VAL A 1 105 ? -20.189 -0.965 15.908 1.00 62.25 105 VAL A O 1
ATOM 769 N N . ALA A 1 106 ? -22.326 -0.292 16.162 1.00 63.78 106 ALA A N 1
ATOM 770 C CA . ALA A 1 106 ? -22.171 0.286 17.496 1.00 63.78 106 ALA A CA 1
ATOM 771 C C . ALA A 1 106 ? -21.916 -0.772 18.584 1.00 63.78 106 ALA A C 1
ATOM 773 O O . ALA A 1 106 ? -21.214 -0.484 19.549 1.00 63.78 106 ALA A O 1
ATOM 774 N N . GLU A 1 107 ? -22.450 -1.985 18.416 1.00 68.25 107 GLU A N 1
ATOM 775 C CA . GLU A 1 107 ? -22.296 -3.099 19.366 1.00 68.25 107 GLU A CA 1
ATOM 776 C C . GLU A 1 107 ? -21.092 -4.010 19.052 1.00 68.25 107 GLU A C 1
ATOM 778 O O . GLU A 1 107 ? -20.779 -4.935 19.799 1.00 68.25 107 GLU A O 1
ATOM 783 N N . SER A 1 108 ? -20.384 -3.755 17.949 1.00 66.81 108 SER A N 1
ATOM 784 C CA . SER A 1 108 ? -19.232 -4.562 17.540 1.00 66.81 108 SER A CA 1
ATOM 785 C C . SER A 1 108 ? -18.063 -4.394 18.522 1.00 66.81 108 SER A C 1
ATOM 787 O O . SER A 1 108 ? -17.555 -3.288 18.701 1.00 66.81 108 SER A O 1
ATOM 789 N N . GLN A 1 109 ? -17.628 -5.495 19.145 1.00 72.12 109 GLN A N 1
ATOM 790 C CA . GLN A 1 109 ? -16.426 -5.536 19.985 1.00 72.12 109 GLN A CA 1
ATOM 791 C C . GLN A 1 109 ? -15.146 -5.558 19.141 1.00 72.12 109 GLN A C 1
ATOM 793 O O . GLN A 1 109 ? -15.119 -6.117 18.045 1.00 72.12 109 GLN A O 1
ATOM 798 N N . ASP A 1 110 ? -14.085 -4.949 19.675 1.00 76.75 110 ASP A N 1
ATOM 799 C CA . ASP A 1 110 ? -12.756 -4.959 19.058 1.00 76.75 110 ASP A CA 1
ATOM 800 C C . ASP A 1 110 ? -12.084 -6.341 19.167 1.00 76.75 110 ASP A C 1
ATOM 802 O O . ASP A 1 110 ? -12.560 -7.252 19.849 1.00 76.75 110 ASP A O 1
ATOM 806 N N . LEU A 1 111 ? -10.955 -6.472 18.474 1.00 80.25 111 LEU A N 1
ATOM 807 C CA . LEU A 1 111 ? -10.201 -7.703 18.277 1.00 80.25 111 LEU A CA 1
ATOM 808 C C . LEU A 1 111 ? -9.893 -8.449 19.575 1.00 80.25 111 LEU A C 1
ATOM 810 O O . LEU A 1 111 ? -9.314 -7.914 20.526 1.00 80.25 111 LEU A O 1
ATOM 814 N N . ASN A 1 112 ? -10.159 -9.751 19.555 1.00 86.19 112 ASN A N 1
ATOM 815 C CA . ASN A 1 112 ? -9.742 -10.647 20.622 1.00 86.19 112 ASN A CA 1
ATOM 816 C C . ASN A 1 112 ? -8.230 -10.952 20.519 1.00 86.19 112 ASN A C 1
ATOM 818 O O . ASN A 1 112 ? -7.633 -10.871 19.443 1.00 86.19 112 ASN A O 1
ATOM 822 N N . ARG A 1 113 ? -7.577 -11.380 21.612 1.00 85.94 113 ARG A N 1
ATOM 823 C CA . ARG A 1 113 ? -6.109 -11.625 21.635 1.00 85.94 113 ARG A CA 1
ATOM 824 C C . ARG A 1 113 ? -5.624 -12.581 20.537 1.00 85.94 113 ARG A C 1
ATOM 826 O O . ARG A 1 113 ? -4.514 -12.431 20.036 1.00 85.94 113 ARG A O 1
ATOM 833 N N . ARG A 1 114 ? -6.450 -13.566 20.167 1.00 88.94 114 ARG A N 1
ATOM 834 C CA . ARG A 1 114 ? -6.141 -14.526 19.093 1.00 88.94 114 ARG A CA 1
ATOM 835 C C . ARG A 1 114 ? -6.169 -13.875 17.711 1.00 88.94 114 ARG A C 1
ATOM 837 O O . ARG A 1 114 ? -5.288 -14.134 16.901 1.00 88.94 114 ARG A O 1
ATOM 844 N N . GLU A 1 115 ? -7.150 -13.018 17.458 1.00 89.06 115 GLU A N 1
ATOM 845 C CA . GLU A 1 115 ? -7.299 -12.316 16.181 1.00 89.06 115 GLU A CA 1
ATOM 846 C C . GLU A 1 115 ? -6.189 -11.281 16.008 1.00 89.06 115 GLU A C 1
ATOM 848 O O . GLU A 1 115 ? -5.595 -11.187 14.938 1.00 89.06 115 GLU A O 1
ATOM 853 N N . MET A 1 116 ? -5.823 -10.592 17.094 1.00 89.19 116 MET A N 1
ATOM 854 C CA . MET A 1 116 ? -4.665 -9.702 17.117 1.00 89.19 116 MET A CA 1
ATOM 855 C C . MET A 1 116 ? -3.373 -10.445 16.758 1.00 89.19 116 MET A C 1
ATOM 857 O O . MET A 1 116 ? -2.587 -9.946 15.957 1.00 89.19 116 MET A O 1
ATOM 861 N N . PHE A 1 117 ? -3.160 -11.649 17.302 1.00 91.19 117 PHE A N 1
ATOM 862 C CA . PHE A 1 117 ? -1.990 -12.461 16.967 1.00 91.19 117 PHE A CA 1
ATOM 863 C C . PHE A 1 117 ? -1.956 -12.839 15.480 1.00 91.19 117 PHE A C 1
ATOM 865 O O . PHE A 1 117 ? -0.909 -12.714 14.853 1.00 91.19 117 PHE A O 1
ATOM 872 N N . LEU A 1 118 ? -3.092 -13.238 14.897 1.00 90.31 118 LEU A N 1
ATOM 873 C CA . LEU A 1 118 ? -3.187 -13.556 13.467 1.00 90.31 118 LEU A CA 1
ATOM 874 C C . LEU A 1 118 ? -2.917 -12.332 12.583 1.00 90.31 118 LEU A C 1
ATOM 876 O O . LEU A 1 118 ? -2.160 -12.429 11.618 1.00 90.31 118 LEU A O 1
ATOM 880 N N . LEU A 1 119 ? -3.488 -11.177 12.929 1.00 89.75 119 LEU A N 1
ATOM 881 C CA . LEU A 1 119 ? -3.262 -9.921 12.211 1.00 89.75 119 LEU A CA 1
ATOM 882 C C . LEU A 1 119 ? -1.796 -9.505 12.246 1.00 89.75 119 LEU A C 1
ATOM 884 O O . LEU A 1 119 ? -1.228 -9.199 11.200 1.00 89.75 119 LEU A O 1
ATOM 888 N N . VAL A 1 120 ? -1.170 -9.562 13.421 1.00 90.31 120 VAL A N 1
ATOM 889 C CA . VAL A 1 120 ? 0.256 -9.263 13.572 1.00 90.31 120 VAL A CA 1
ATOM 890 C C . VAL A 1 120 ? 1.101 -10.260 12.787 1.00 90.31 120 VAL A C 1
ATOM 892 O O . VAL A 1 120 ? 2.024 -9.837 12.098 1.00 90.31 120 VAL A O 1
ATOM 895 N N . LEU A 1 121 ? 0.775 -11.554 12.832 1.00 91.25 121 LEU A N 1
ATOM 896 C CA . LEU A 1 121 ? 1.507 -12.598 12.116 1.00 91.25 121 LEU A CA 1
ATOM 897 C C . LEU A 1 121 ? 1.493 -12.373 10.597 1.00 91.25 121 LEU A C 1
ATOM 899 O O . LEU A 1 121 ? 2.518 -12.562 9.948 1.00 91.25 121 LEU A O 1
ATOM 903 N N . VAL A 1 122 ? 0.360 -11.937 10.036 1.00 88.62 122 VAL A N 1
ATOM 904 C CA . VAL A 1 122 ? 0.227 -11.636 8.600 1.00 88.62 122 VAL A CA 1
ATOM 905 C C . VAL A 1 122 ? 0.857 -10.290 8.239 1.00 88.62 122 VAL A C 1
ATOM 907 O O . VAL A 1 122 ? 1.512 -10.183 7.204 1.00 88.62 122 VAL A O 1
ATOM 910 N N . SER A 1 123 ? 0.711 -9.258 9.075 1.00 87.62 123 SER A N 1
ATOM 911 C CA . SER A 1 123 ? 1.283 -7.938 8.787 1.00 87.62 123 SER A CA 1
ATOM 912 C C . SER A 1 123 ? 2.796 -7.882 9.004 1.00 87.62 123 SER A C 1
ATOM 914 O O . SER A 1 123 ? 3.487 -7.148 8.309 1.00 87.62 123 SER A O 1
ATOM 916 N N . ALA A 1 124 ? 3.340 -8.657 9.945 1.00 87.69 124 ALA A N 1
ATOM 917 C CA . ALA A 1 124 ? 4.761 -8.651 10.286 1.00 87.69 124 ALA A CA 1
ATOM 918 C C . ALA A 1 124 ? 5.696 -8.855 9.079 1.00 87.69 124 ALA A C 1
ATOM 920 O O . ALA A 1 124 ? 6.580 -8.017 8.905 1.00 87.69 124 ALA A O 1
ATOM 921 N N . PRO A 1 125 ? 5.537 -9.878 8.213 1.00 84.69 125 PRO A N 1
ATOM 922 C CA . PRO A 1 125 ? 6.439 -10.083 7.075 1.00 84.69 125 PRO A CA 1
ATOM 923 C C . PRO A 1 125 ? 6.413 -8.931 6.063 1.00 84.69 125 PRO A C 1
ATOM 925 O O . PRO A 1 125 ? 7.448 -8.631 5.468 1.00 84.69 125 PRO A O 1
ATOM 928 N N . VAL A 1 126 ? 5.270 -8.252 5.913 1.00 86.19 126 VAL A N 1
ATOM 929 C CA . VAL A 1 126 ? 5.097 -7.110 5.000 1.00 86.19 126 VAL A CA 1
ATOM 930 C C . VAL A 1 126 ? 6.018 -5.943 5.371 1.00 86.19 126 VAL A C 1
ATOM 932 O O . VAL A 1 126 ? 6.529 -5.272 4.477 1.00 86.19 126 VAL A O 1
ATOM 935 N N . PHE A 1 127 ? 6.273 -5.732 6.668 1.00 81.12 127 PHE A N 1
ATOM 936 C CA . PHE A 1 127 ? 7.157 -4.670 7.173 1.00 81.12 127 PHE A CA 1
ATOM 937 C C . PHE A 1 127 ? 8.565 -5.168 7.500 1.00 81.12 127 PHE A C 1
ATOM 939 O O . PHE A 1 127 ? 9.550 -4.483 7.233 1.00 81.12 127 PHE A O 1
ATOM 946 N N . PHE A 1 128 ? 8.684 -6.373 8.060 1.00 76.50 128 PHE A N 1
ATOM 947 C CA . PHE A 1 128 ? 9.962 -6.947 8.481 1.00 76.50 128 PHE A CA 1
ATOM 948 C C . PHE A 1 128 ? 10.913 -7.139 7.298 1.00 76.50 128 PHE A C 1
ATOM 950 O O . PHE A 1 128 ? 12.111 -6.904 7.418 1.00 76.50 128 PHE A O 1
ATOM 957 N N . ARG A 1 129 ? 10.384 -7.511 6.125 1.00 68.38 129 ARG A N 1
ATOM 958 C CA . ARG A 1 129 ? 11.172 -7.662 4.895 1.00 68.38 129 ARG A CA 1
ATOM 959 C C . ARG A 1 129 ? 11.675 -6.321 4.334 1.00 68.38 129 ARG A C 1
ATOM 961 O O . ARG A 1 129 ? 12.629 -6.344 3.560 1.00 68.38 129 ARG A O 1
ATOM 968 N N . SER A 1 130 ? 11.067 -5.193 4.716 1.00 69.12 130 SER A N 1
ATOM 969 C CA . SER A 1 130 ? 11.408 -3.849 4.220 1.00 69.12 130 SER A CA 1
ATOM 970 C C . SER A 1 130 ? 12.513 -3.146 5.001 1.00 69.12 130 SER A C 1
ATOM 972 O O . SER A 1 130 ? 13.166 -2.262 4.452 1.00 69.12 130 SER A O 1
ATOM 974 N N . ILE A 1 131 ? 12.758 -3.526 6.256 1.00 66.94 131 ILE A N 1
ATOM 975 C CA . ILE A 1 131 ? 13.949 -3.080 6.989 1.00 66.94 131 ILE A CA 1
ATOM 976 C C . ILE A 1 131 ? 15.113 -3.905 6.442 1.00 66.94 131 ILE A C 1
ATOM 978 O O . ILE A 1 131 ? 14.988 -5.121 6.472 1.00 66.94 131 ILE A O 1
ATOM 982 N N . PRO A 1 132 ? 16.215 -3.324 5.940 1.00 60.50 132 PRO A N 1
ATOM 983 C CA . PRO A 1 132 ? 17.363 -4.106 5.490 1.00 60.50 132 PRO A CA 1
ATOM 984 C C . PRO A 1 132 ? 18.222 -4.544 6.689 1.00 60.50 132 PRO A C 1
ATOM 986 O O . PRO A 1 132 ? 18.809 -3.675 7.339 1.00 60.50 132 PRO A O 1
ATOM 989 N N . PRO A 1 133 ? 18.371 -5.856 6.981 1.00 56.69 133 PRO A N 1
ATOM 990 C CA . PRO A 1 133 ? 19.303 -6.305 8.001 1.00 56.69 133 PRO A CA 1
ATOM 991 C C . PRO A 1 133 ? 20.316 -7.315 7.406 1.00 56.69 133 PRO A C 1
ATOM 993 O O . PRO A 1 133 ? 20.009 -8.155 6.559 1.00 56.69 133 PRO A O 1
ATOM 996 N N . ASN A 1 134 ? 21.582 -7.126 7.782 1.00 61.06 134 ASN A N 1
ATOM 997 C CA . ASN A 1 134 ? 22.679 -8.104 7.791 1.00 61.06 134 ASN A CA 1
ATOM 998 C C . ASN A 1 134 ? 22.522 -9.425 6.975 1.00 61.06 134 ASN A C 1
ATOM 1000 O O . ASN A 1 134 ? 21.729 -10.315 7.271 1.00 61.06 134 ASN A O 1
ATOM 1004 N N . SER A 1 135 ? 23.402 -9.529 5.967 1.00 59.84 135 SER A N 1
ATOM 1005 C CA . SER A 1 135 ? 23.819 -10.684 5.142 1.00 59.84 135 SER A CA 1
ATOM 1006 C C . SER A 1 135 ? 22.774 -11.430 4.295 1.00 59.84 135 SER A C 1
ATOM 1008 O O . SER A 1 135 ? 22.966 -11.518 3.083 1.00 59.84 135 SER A O 1
ATOM 1010 N N . LEU A 1 136 ? 21.675 -11.946 4.849 1.00 60.56 136 LEU A N 1
ATOM 1011 C CA . LEU A 1 136 ? 20.764 -12.837 4.098 1.00 60.56 136 LEU A CA 1
ATOM 1012 C C . LEU A 1 136 ? 19.784 -12.083 3.184 1.00 60.56 136 LEU A C 1
ATOM 1014 O O . LEU A 1 136 ? 19.484 -12.525 2.076 1.00 60.56 136 LEU A O 1
ATOM 1018 N N . HIS A 1 137 ? 19.294 -10.919 3.619 1.00 60.12 137 HIS A N 1
ATOM 1019 C CA . HIS A 1 137 ? 18.364 -10.110 2.822 1.00 60.12 137 HIS A CA 1
ATOM 1020 C C . HIS A 1 137 ? 19.056 -9.446 1.629 1.00 60.12 137 HIS A C 1
ATOM 1022 O O . HIS A 1 137 ? 18.459 -9.346 0.558 1.00 60.12 137 HIS A O 1
ATOM 1028 N N . CYS A 1 138 ? 20.318 -9.046 1.812 1.00 60.81 138 CYS A N 1
ATOM 1029 C CA . CYS A 1 138 ? 21.120 -8.416 0.769 1.00 60.81 138 CYS A CA 1
ATOM 1030 C C . CYS A 1 138 ? 21.379 -9.379 -0.396 1.00 60.81 138 CYS A C 1
ATOM 1032 O O . CYS A 1 138 ? 21.253 -8.968 -1.540 1.00 60.81 138 CYS A O 1
ATOM 1034 N N . ALA A 1 139 ? 21.637 -10.666 -0.125 1.00 63.69 139 ALA A N 1
ATOM 1035 C CA . ALA A 1 139 ? 21.868 -11.659 -1.176 1.00 63.69 139 ALA A CA 1
ATOM 1036 C C . ALA A 1 139 ? 20.652 -11.825 -2.104 1.00 63.69 139 ALA A C 1
ATOM 1038 O O . ALA A 1 139 ? 20.800 -11.781 -3.318 1.00 63.69 139 ALA A O 1
ATOM 1039 N N . VAL A 1 140 ? 19.439 -11.927 -1.546 1.00 67.50 140 VAL A N 1
ATOM 1040 C CA . VAL A 1 140 ? 18.214 -12.101 -2.350 1.00 67.50 140 VAL A CA 1
ATOM 1041 C C . VAL A 1 140 ? 17.840 -10.827 -3.112 1.00 67.50 140 VAL A C 1
ATOM 1043 O O . VAL A 1 140 ? 17.411 -10.903 -4.259 1.00 67.50 140 VAL A O 1
ATOM 1046 N N . TYR A 1 141 ? 17.996 -9.652 -2.493 1.00 67.38 141 TYR A N 1
ATOM 1047 C CA . TYR A 1 141 ? 17.752 -8.382 -3.183 1.00 67.38 141 TYR A CA 1
ATOM 1048 C C . TYR A 1 141 ? 18.772 -8.129 -4.291 1.00 67.38 141 TYR A C 1
ATOM 1050 O O . TYR A 1 141 ? 18.391 -7.702 -5.376 1.00 67.38 141 TYR A O 1
ATOM 1058 N N . ALA A 1 142 ? 20.051 -8.403 -4.026 1.00 66.31 142 ALA A N 1
ATOM 1059 C CA . ALA A 1 142 ? 21.110 -8.268 -5.012 1.00 66.31 142 ALA A CA 1
ATOM 1060 C C . ALA A 1 142 ? 20.842 -9.179 -6.210 1.00 66.31 142 ALA A C 1
ATOM 1062 O O . ALA A 1 142 ? 20.857 -8.680 -7.328 1.00 66.31 142 ALA A O 1
ATOM 1063 N N . ASP A 1 143 ? 20.503 -10.450 -5.968 1.00 69.69 143 ASP A N 1
ATOM 1064 C CA . ASP A 1 143 ? 20.234 -11.425 -7.027 1.00 69.69 143 ASP A CA 1
ATOM 1065 C C . ASP A 1 143 ? 19.020 -11.022 -7.881 1.00 69.69 143 ASP A C 1
ATOM 1067 O O . ASP A 1 143 ? 19.086 -10.993 -9.109 1.00 69.69 143 ASP A O 1
ATOM 1071 N N . MET A 1 144 ? 17.935 -10.576 -7.237 1.00 67.38 144 MET A N 1
ATOM 1072 C CA . MET A 1 144 ? 16.739 -10.090 -7.931 1.00 67.38 144 MET A CA 1
ATOM 1073 C C . MET A 1 144 ? 17.030 -8.842 -8.784 1.00 67.38 144 MET A C 1
ATOM 1075 O O . MET A 1 144 ? 16.554 -8.738 -9.915 1.00 67.38 144 MET A O 1
ATOM 1079 N N . VAL A 1 145 ? 17.848 -7.910 -8.284 1.00 71.00 145 VAL A N 1
ATOM 1080 C CA . VAL A 1 145 ? 18.243 -6.702 -9.026 1.00 71.00 145 VAL A CA 1
ATOM 1081 C C . VAL A 1 145 ? 19.188 -7.042 -10.183 1.00 71.00 145 VAL A C 1
ATOM 1083 O O . VAL A 1 145 ? 19.022 -6.500 -11.277 1.00 71.00 145 VAL A O 1
ATOM 1086 N N . THR A 1 146 ? 20.149 -7.948 -9.992 1.00 73.50 146 THR A N 1
ATOM 1087 C CA . THR A 1 146 ? 21.052 -8.383 -11.069 1.00 73.50 146 THR A CA 1
ATOM 1088 C C . THR A 1 146 ? 20.325 -9.176 -12.144 1.00 73.50 146 THR A C 1
ATOM 1090 O O . THR A 1 146 ? 20.566 -8.939 -13.325 1.00 73.50 146 THR A O 1
ATOM 1093 N N . TYR A 1 147 ? 19.391 -10.046 -11.759 1.00 74.75 147 TYR A N 1
ATOM 1094 C CA . TYR A 1 147 ? 18.551 -10.792 -12.692 1.00 74.75 147 TYR A CA 1
ATOM 1095 C C . TYR A 1 147 ? 17.616 -9.868 -13.484 1.00 74.75 147 TYR A C 1
ATOM 1097 O O . TYR A 1 147 ? 17.435 -10.035 -14.692 1.00 74.75 147 TYR A O 1
ATOM 1105 N N . SER A 1 148 ? 17.048 -8.852 -12.826 1.00 74.56 148 SER A N 1
ATOM 1106 C CA . SER A 1 148 ? 16.230 -7.851 -13.510 1.00 74.56 148 SER A CA 1
ATOM 1107 C C . SER A 1 148 ? 17.051 -7.048 -14.519 1.00 74.56 148 SER A C 1
ATOM 1109 O O . SER A 1 148 ? 16.562 -6.818 -15.619 1.00 74.56 148 SER A O 1
ATOM 1111 N N . ARG A 1 149 ? 18.292 -6.653 -14.189 1.00 74.50 149 ARG A N 1
ATOM 1112 C CA . ARG A 1 149 ? 19.183 -5.939 -15.124 1.00 74.50 149 ARG A CA 1
ATOM 1113 C C . ARG A 1 149 ? 19.574 -6.789 -16.330 1.00 74.50 149 ARG A C 1
ATOM 1115 O O . ARG A 1 149 ? 19.465 -6.314 -17.452 1.00 74.50 149 ARG A O 1
ATOM 1122 N N . SER A 1 150 ? 19.970 -8.044 -16.120 1.00 79.75 150 SER A N 1
ATOM 1123 C CA . SER A 1 150 ? 20.362 -8.924 -17.229 1.00 79.75 150 SER A CA 1
ATOM 1124 C C . SER A 1 150 ? 19.193 -9.236 -18.168 1.00 79.75 150 SER A C 1
ATOM 1126 O O . SER A 1 150 ? 19.362 -9.260 -19.386 1.00 79.75 150 SER A O 1
ATOM 1128 N N . SER A 1 151 ? 17.990 -9.416 -17.617 1.00 76.50 151 SER A N 1
ATOM 1129 C CA . SER A 1 151 ? 16.765 -9.579 -18.409 1.00 76.50 151 SER A CA 1
ATOM 1130 C C . SER A 1 151 ? 16.427 -8.308 -19.196 1.00 76.50 151 SER A C 1
ATOM 1132 O O . SER A 1 151 ? 15.980 -8.389 -20.339 1.00 76.50 151 SER A O 1
ATOM 1134 N N . PHE A 1 152 ? 16.668 -7.136 -18.604 1.00 74.62 152 PHE A N 1
ATOM 1135 C CA . PHE A 1 152 ? 16.426 -5.839 -19.228 1.00 74.62 152 PHE A CA 1
ATOM 1136 C C . PHE A 1 152 ? 17.338 -5.589 -20.441 1.00 74.62 152 PHE A C 1
ATOM 1138 O O . PHE A 1 152 ? 16.845 -5.293 -21.533 1.00 74.62 152 PHE A O 1
ATOM 1145 N N . ASP A 1 153 ? 18.645 -5.826 -20.288 1.00 81.00 153 ASP A N 1
ATOM 1146 C CA . ASP A 1 153 ? 19.625 -5.720 -21.379 1.00 81.00 153 ASP A CA 1
ATOM 1147 C C . ASP A 1 153 ? 19.258 -6.638 -22.558 1.00 81.00 153 ASP A C 1
ATOM 1149 O O . ASP A 1 153 ? 19.355 -6.248 -23.725 1.00 81.00 153 ASP A O 1
ATOM 1153 N N . TYR A 1 154 ? 18.749 -7.839 -22.260 1.00 78.06 154 TYR A N 1
ATOM 1154 C CA . TYR A 1 154 ? 18.309 -8.796 -23.273 1.00 78.06 154 TYR A CA 1
ATOM 1155 C C . TYR A 1 154 ? 17.083 -8.305 -24.057 1.00 78.06 154 TYR A C 1
ATOM 1157 O O . TYR A 1 154 ? 17.066 -8.368 -25.288 1.00 78.06 154 TYR A O 1
ATOM 1165 N N . VAL A 1 155 ? 16.060 -7.773 -23.378 1.00 79.56 155 VAL A N 1
ATOM 1166 C CA . VAL A 1 155 ? 14.852 -7.236 -24.033 1.00 79.56 155 VAL A CA 1
ATOM 1167 C C . VAL A 1 155 ? 15.196 -6.037 -24.913 1.00 79.56 155 VAL A C 1
ATOM 1169 O O . VAL A 1 155 ? 14.688 -5.932 -26.034 1.00 79.56 155 VAL A O 1
ATOM 1172 N N . GLN A 1 156 ? 16.095 -5.162 -24.466 1.00 77.50 156 GLN A N 1
ATOM 1173 C CA . GLN A 1 156 ? 16.525 -4.005 -25.248 1.00 77.50 156 GLN A CA 1
ATOM 1174 C C . GLN A 1 156 ? 17.326 -4.427 -26.489 1.00 77.50 156 GLN A C 1
ATOM 1176 O O . GLN A 1 156 ? 17.129 -3.880 -27.580 1.00 77.50 156 GLN A O 1
ATOM 1181 N N . GLN A 1 157 ? 18.159 -5.463 -26.364 1.00 83.19 157 GLN A N 1
ATOM 1182 C CA . GLN A 1 157 ? 18.892 -6.052 -27.484 1.00 83.19 157 GLN A CA 1
ATOM 1183 C C . GLN A 1 157 ? 17.957 -6.728 -28.504 1.00 83.19 157 GLN A C 1
ATOM 1185 O O . GLN A 1 157 ? 18.095 -6.508 -29.704 1.00 83.19 157 GLN A O 1
ATOM 1190 N N . VAL A 1 158 ? 16.953 -7.491 -28.067 1.00 81.88 158 VAL A N 1
ATOM 1191 C CA . VAL A 1 158 ? 15.982 -8.127 -28.979 1.00 81.88 158 VAL A CA 1
ATOM 1192 C C . VAL A 1 158 ? 15.074 -7.092 -29.650 1.00 81.88 158 VAL A C 1
ATOM 1194 O O . VAL A 1 158 ? 14.845 -7.165 -30.855 1.00 81.88 158 VAL A O 1
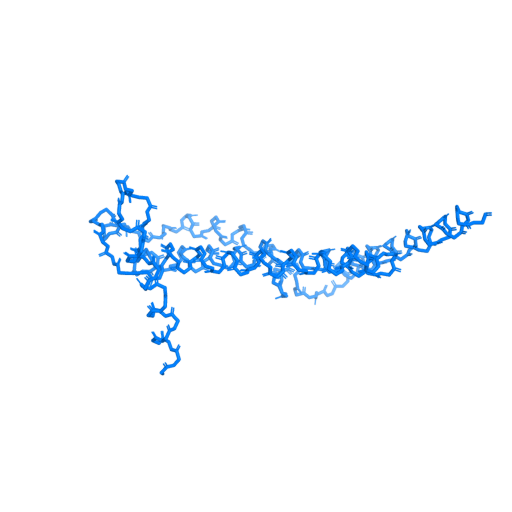ATOM 1197 N N . THR A 1 159 ? 14.603 -6.086 -28.911 1.00 79.25 159 THR A N 1
ATOM 1198 C CA . THR A 1 159 ? 13.726 -5.032 -29.456 1.00 79.25 159 THR A CA 1
ATOM 1199 C C . THR A 1 159 ? 14.450 -4.176 -30.498 1.00 79.25 159 THR A C 1
ATOM 1201 O O . THR A 1 159 ? 13.850 -3.764 -31.489 1.00 79.25 159 THR A O 1
ATOM 1204 N N . THR A 1 160 ? 15.751 -3.926 -30.318 1.00 79.94 160 THR A N 1
ATOM 1205 C CA . THR A 1 160 ? 16.573 -3.218 -31.315 1.00 79.94 160 THR A CA 1
ATOM 1206 C C . THR A 1 160 ? 16.883 -4.072 -32.542 1.00 79.94 160 THR A C 1
ATOM 1208 O O . THR A 1 160 ? 16.909 -3.528 -33.646 1.00 79.94 160 THR A O 1
ATOM 1211 N N . LEU A 1 161 ? 17.059 -5.388 -32.386 1.00 83.94 161 LEU A N 1
ATOM 1212 C CA . LEU A 1 161 ? 17.221 -6.314 -33.510 1.00 83.94 161 LEU A CA 1
ATOM 1213 C C . LEU A 1 161 ? 15.937 -6.480 -34.328 1.00 83.94 161 LEU A C 1
ATOM 1215 O O . LEU A 1 161 ? 16.015 -6.484 -35.546 1.00 83.94 161 LEU A O 1
ATOM 1219 N N . LEU A 1 162 ? 14.765 -6.547 -33.691 1.00 80.44 162 LEU A N 1
ATOM 1220 C CA . LEU A 1 162 ? 13.468 -6.616 -34.384 1.00 80.44 162 LEU A CA 1
ATOM 1221 C C . LEU A 1 162 ? 13.062 -5.296 -35.065 1.00 80.44 162 LEU A C 1
ATOM 1223 O O . LEU A 1 162 ? 12.128 -5.280 -35.862 1.00 80.44 162 LEU A O 1
ATOM 1227 N N . ARG A 1 163 ? 13.733 -4.183 -34.737 1.00 79.38 163 ARG A N 1
ATOM 1228 C CA . ARG A 1 163 ? 13.526 -2.866 -35.363 1.00 79.38 163 ARG A CA 1
ATOM 1229 C C . ARG A 1 163 ? 14.445 -2.632 -36.581 1.00 79.38 163 ARG A C 1
ATOM 1231 O O . ARG A 1 163 ? 14.283 -1.613 -37.249 1.00 79.38 163 ARG A O 1
ATOM 1238 N N . ARG A 1 164 ? 15.402 -3.524 -36.861 1.00 69.00 164 ARG A N 1
ATOM 1239 C CA . ARG A 1 164 ? 16.233 -3.516 -38.080 1.00 69.00 164 ARG A CA 1
ATOM 1240 C C . ARG A 1 164 ? 15.711 -4.517 -39.099 1.00 69.00 164 ARG A C 1
ATOM 1242 O O . ARG A 1 164 ? 15.863 -4.207 -40.298 1.00 69.00 164 ARG A O 1
#

Secondary structure (DSSP, 8-state):
-HHHHHHHHHHHHHHHH-SS--TT--TTGGGT-HHHHHHHHHHHHHHTT-TTSTTHHHHHHHHHHHHHH-HHHHHHHHHHHHHHHHHHHHHHHHHHSS----HHHHTPPPPPHHHHHHHHHHHHHHHHTTS--TTHHHHHHHHHHHHHHHHHHHHHHHHHHTT-